Protein AF-A0A7X8KP59-F1 (afdb_monomer_lite)

pLDDT: mean 81.59, std 11.54, range [40.31, 92.62]

Foldseek 3Di:
DCVVCVVPPDDPPPDFWDWDADPVDRVDIDIGGDPVCCVVPDDPQWDFDWDDDPVDIDTAWIFGFADPVRHTDTGGPPDPSCCVSPVVDDPPDD

Sequence (94 aa):
MIAKDYFDLPPRVAQDAWAYSSVRDKTKYNVCFRPDIAHDLLELNGAMICKTNPLKTHVLCVAVGADENNKILFYPNGSEQQKQVFPEIERSVP

Structure (mmCIF, N/CA/C/O backbone):
data_AF-A0A7X8KP59-F1
#
_entry.id   AF-A0A7X8KP59-F1
#
loop_
_atom_site.group_PDB
_atom_site.id
_atom_site.type_symbol
_atom_site.label_atom_id
_atom_site.label_alt_id
_atom_site.label_comp_id
_atom_site.label_asym_id
_atom_site.label_entity_id
_atom_site.label_seq_id
_atom_site.pdbx_PDB_ins_code
_atom_site.Cartn_x
_atom_site.Cartn_y
_atom_site.Cartn_z
_atom_site.occupancy
_atom_site.B_iso_or_equiv
_atom_site.auth_seq_id
_atom_site.auth_comp_id
_atom_site.auth_asym_id
_atom_site.auth_atom_id
_atom_site.pdbx_PDB_model_num
ATOM 1 N N . MET A 1 1 ? 32.356 9.880 -4.928 1.00 47.69 1 MET A N 1
ATOM 2 C CA . MET A 1 1 ? 31.231 9.984 -5.878 1.00 47.69 1 MET A CA 1
ATOM 3 C C . MET A 1 1 ? 30.675 8.576 -6.060 1.00 47.69 1 MET A C 1
ATOM 5 O O . MET A 1 1 ? 31.147 7.850 -6.908 1.00 47.69 1 MET A O 1
ATOM 9 N N . ILE A 1 2 ? 29.842 8.127 -5.118 1.00 51.81 2 ILE A N 1
ATOM 10 C CA . ILE A 1 2 ? 29.199 6.793 -5.137 1.00 51.81 2 ILE A CA 1
ATOM 11 C C . ILE A 1 2 ? 27.710 6.992 -4.854 1.00 51.81 2 ILE A C 1
ATOM 13 O O . ILE A 1 2 ? 26.873 6.457 -5.560 1.00 51.81 2 ILE A O 1
ATOM 17 N N . ALA A 1 3 ? 27.378 7.859 -3.888 1.00 54.88 3 ALA A N 1
ATOM 18 C CA . ALA A 1 3 ? 25.994 8.196 -3.567 1.00 54.88 3 ALA A CA 1
ATOM 19 C C . ALA A 1 3 ? 25.222 8.775 -4.766 1.00 54.88 3 ALA A C 1
ATOM 21 O O . ALA A 1 3 ? 24.131 8.309 -5.046 1.00 54.88 3 ALA A O 1
ATOM 22 N N . LYS A 1 4 ? 25.792 9.735 -5.509 1.00 53.56 4 LYS A N 1
ATOM 23 C CA . LYS A 1 4 ? 25.097 10.360 -6.646 1.00 53.56 4 LYS A CA 1
ATOM 24 C C . LYS A 1 4 ? 24.723 9.332 -7.722 1.00 53.56 4 LYS A C 1
ATOM 26 O O . LYS A 1 4 ? 23.555 9.201 -8.054 1.00 53.56 4 LYS A O 1
ATOM 31 N N . ASP A 1 5 ? 25.691 8.537 -8.171 1.00 53.53 5 ASP A N 1
ATOM 32 C CA . ASP A 1 5 ? 25.454 7.553 -9.230 1.00 53.53 5 ASP A CA 1
ATOM 33 C C . ASP A 1 5 ? 24.545 6.407 -8.757 1.00 53.53 5 ASP A C 1
ATOM 35 O O . ASP A 1 5 ? 23.720 5.933 -9.523 1.00 53.53 5 ASP A O 1
ATOM 39 N N . TYR A 1 6 ? 24.599 6.011 -7.480 1.00 59.81 6 TYR A N 1
ATOM 40 C CA . TYR A 1 6 ? 23.692 4.997 -6.922 1.00 59.81 6 TYR A CA 1
ATOM 41 C C . TYR A 1 6 ? 22.219 5.452 -6.898 1.00 59.81 6 TYR A C 1
ATOM 43 O O . TYR A 1 6 ? 21.314 4.628 -7.024 1.00 59.81 6 TYR A O 1
ATOM 51 N N . PHE A 1 7 ? 21.961 6.759 -6.758 1.00 60.81 7 PHE A N 1
ATOM 52 C CA . PHE A 1 7 ? 20.606 7.322 -6.766 1.00 60.81 7 PHE A CA 1
ATOM 53 C C . PHE A 1 7 ? 20.146 7.800 -8.155 1.00 60.81 7 PHE A C 1
ATOM 55 O O . PHE A 1 7 ? 18.946 7.749 -8.416 1.00 60.81 7 PHE A O 1
ATOM 62 N N . ASP A 1 8 ? 21.054 8.164 -9.064 1.00 67.94 8 ASP A N 1
ATOM 63 C CA . ASP A 1 8 ? 20.727 8.747 -10.381 1.00 67.94 8 ASP A CA 1
ATOM 64 C C . ASP A 1 8 ? 20.686 7.727 -11.537 1.00 67.94 8 ASP A C 1
ATOM 66 O O . ASP A 1 8 ? 20.433 8.101 -12.684 1.00 67.94 8 ASP A O 1
ATOM 70 N N . LEU A 1 9 ? 20.926 6.435 -11.272 1.00 74.50 9 LEU A N 1
ATOM 71 C CA . LEU A 1 9 ? 20.790 5.402 -12.303 1.00 74.50 9 LEU A CA 1
ATOM 72 C C . LEU A 1 9 ? 19.377 5.406 -12.917 1.00 74.50 9 LEU A C 1
ATOM 74 O O . LEU A 1 9 ? 18.401 5.569 -12.174 1.00 74.50 9 LEU A O 1
ATOM 78 N N . PRO A 1 10 ? 19.246 5.185 -14.243 1.00 77.00 10 PRO A N 1
ATOM 79 C CA . PRO A 1 10 ? 17.963 5.304 -14.911 1.00 77.00 10 PRO A CA 1
ATOM 80 C C . PRO A 1 10 ? 16.930 4.340 -14.302 1.00 77.00 10 PRO A C 1
ATOM 82 O O . PRO A 1 10 ? 17.183 3.125 -14.229 1.00 77.00 10 PRO A O 1
ATOM 85 N N . PRO A 1 11 ? 15.765 4.861 -13.884 1.00 74.00 11 PRO A N 1
ATOM 86 C CA . PRO A 1 11 ? 14.607 4.050 -13.517 1.00 74.00 11 PRO A CA 1
ATOM 87 C C . PRO A 1 11 ? 14.286 3.037 -14.634 1.00 74.00 11 PRO A C 1
ATOM 89 O O . PRO A 1 11 ? 14.510 3.342 -15.807 1.00 74.00 11 PRO A O 1
ATOM 92 N N . ARG A 1 12 ? 13.783 1.834 -14.311 1.00 77.94 12 ARG A N 1
ATOM 93 C CA . ARG A 1 12 ? 13.409 0.758 -15.267 1.00 77.94 12 ARG A CA 1
ATOM 94 C C . ARG A 1 12 ? 14.553 0.061 -15.998 1.00 77.94 12 ARG A C 1
ATOM 96 O O . ARG A 1 12 ? 14.361 -1.033 -16.516 1.00 77.94 12 ARG A O 1
ATOM 103 N N . VAL A 1 13 ? 15.736 0.671 -16.055 1.00 81.44 13 VAL A N 1
ATOM 104 C CA . VAL A 1 13 ? 16.927 0.069 -16.681 1.00 81.44 13 VAL A CA 1
ATOM 105 C C . VAL A 1 13 ? 17.828 -0.570 -15.633 1.00 81.44 13 VAL A C 1
ATOM 107 O O . VAL A 1 13 ? 18.372 -1.646 -15.862 1.00 81.44 13 VAL A O 1
ATOM 110 N N . ALA A 1 14 ? 17.996 0.093 -14.489 1.00 81.06 14 ALA A N 1
ATOM 111 C CA . ALA A 1 14 ? 18.937 -0.341 -13.464 1.00 81.06 14 ALA A CA 1
ATOM 112 C C . ALA A 1 14 ? 18.275 -0.675 -12.123 1.00 81.06 14 ALA A C 1
ATOM 114 O O . ALA A 1 14 ? 18.704 -1.617 -11.460 1.00 81.06 14 ALA A O 1
ATOM 115 N N . GLN A 1 15 ? 17.265 0.091 -11.694 1.00 81.69 15 GLN A N 1
ATOM 116 C CA . GLN A 1 15 ? 16.636 -0.116 -10.390 1.00 81.69 15 GLN A CA 1
ATOM 117 C C . GLN A 1 15 ? 15.268 0.565 -10.276 1.00 81.69 15 GLN A C 1
ATOM 119 O O . GLN A 1 15 ? 15.176 1.786 -10.414 1.00 81.69 15 GLN A O 1
ATOM 124 N N . ASP A 1 16 ? 14.248 -0.202 -9.886 1.00 83.62 16 ASP A N 1
ATOM 125 C CA . ASP A 1 16 ? 12.870 0.300 -9.771 1.00 83.62 16 ASP A CA 1
ATOM 126 C C . ASP A 1 16 ? 12.490 0.783 -8.366 1.00 83.62 16 ASP A C 1
ATOM 128 O O . ASP A 1 16 ? 11.613 1.634 -8.203 1.00 83.62 16 ASP A O 1
ATOM 132 N N . ALA A 1 17 ? 13.154 0.253 -7.335 1.00 87.00 17 ALA A N 1
ATOM 133 C CA . ALA A 1 17 ? 12.847 0.540 -5.939 1.00 87.00 17 ALA A CA 1
ATOM 134 C C . ALA A 1 17 ? 14.051 0.338 -5.010 1.00 87.00 17 ALA A C 1
ATOM 136 O O . ALA A 1 17 ? 14.994 -0.390 -5.329 1.00 87.00 17 ALA A O 1
ATOM 137 N N . TRP A 1 18 ? 13.988 0.927 -3.817 1.00 87.06 18 TRP A N 1
ATOM 138 C CA . TRP A 1 18 ? 14.894 0.644 -2.702 1.00 87.06 18 TRP A CA 1
ATOM 139 C C . TRP A 1 18 ? 14.190 -0.213 -1.653 1.00 87.06 18 TRP A C 1
ATOM 141 O O . TRP A 1 18 ? 13.140 0.175 -1.145 1.00 87.06 18 TRP A O 1
ATOM 151 N N . ALA A 1 19 ? 14.790 -1.347 -1.292 1.00 88.88 19 ALA A N 1
ATOM 152 C CA . ALA A 1 19 ? 14.347 -2.169 -0.171 1.00 88.88 19 ALA A CA 1
ATOM 153 C C . ALA A 1 19 ? 15.249 -1.936 1.048 1.00 88.88 19 ALA A C 1
ATOM 155 O O . ALA A 1 19 ? 16.474 -1.923 0.932 1.00 88.88 19 ALA A O 1
ATOM 156 N N . TYR A 1 20 ? 14.653 -1.764 2.223 1.00 88.19 20 TYR A N 1
ATOM 157 C CA . TYR A 1 20 ? 15.366 -1.588 3.488 1.00 88.19 20 TYR A CA 1
ATOM 158 C C . TYR A 1 20 ? 14.651 -2.343 4.606 1.00 88.19 20 TYR A C 1
ATOM 160 O O . TYR A 1 20 ? 13.430 -2.482 4.593 1.00 88.19 20 TYR A O 1
ATOM 168 N N . SER A 1 21 ? 15.402 -2.882 5.568 1.00 90.75 21 SER A N 1
ATOM 169 C CA . SER A 1 21 ? 14.824 -3.678 6.657 1.00 90.75 21 SER A CA 1
ATOM 170 C C . SER A 1 21 ? 13.801 -2.867 7.448 1.00 90.75 21 SER A C 1
ATOM 172 O O . SER A 1 21 ? 14.055 -1.718 7.821 1.00 90.75 21 SER A O 1
ATOM 174 N N . SER A 1 22 ? 12.650 -3.470 7.739 1.00 90.56 22 SER A N 1
ATOM 175 C CA . SER A 1 22 ? 11.619 -2.802 8.523 1.00 90.56 22 SER A CA 1
ATOM 176 C C . SER A 1 22 ? 12.087 -2.596 9.966 1.00 90.56 22 SER A C 1
ATOM 178 O O . SER A 1 22 ? 12.717 -3.450 10.597 1.00 90.56 22 SER A O 1
ATOM 180 N N . VAL A 1 23 ? 11.789 -1.412 10.504 1.00 89.06 23 VAL A N 1
ATOM 181 C CA . VAL A 1 23 ? 12.073 -1.074 11.906 1.00 89.06 23 VAL A CA 1
ATOM 182 C C . VAL A 1 23 ? 11.084 -1.774 12.839 1.00 89.06 23 VAL A C 1
ATOM 184 O O . VAL A 1 23 ? 11.464 -2.164 13.939 1.00 89.06 23 VAL A O 1
ATOM 187 N N . ARG A 1 24 ? 9.838 -1.968 12.385 1.00 85.50 24 ARG A N 1
ATOM 188 C CA . ARG A 1 24 ? 8.754 -2.577 13.168 1.00 85.50 24 ARG A CA 1
ATOM 189 C C . ARG A 1 24 ? 8.878 -4.099 13.253 1.00 85.50 24 ARG A C 1
ATOM 191 O O . ARG A 1 24 ? 8.564 -4.664 14.292 1.00 85.50 24 ARG A O 1
ATOM 198 N N . ASP A 1 25 ? 9.311 -4.746 12.174 1.00 87.25 25 ASP A N 1
ATOM 199 C CA . ASP A 1 25 ? 9.418 -6.204 12.079 1.00 87.25 25 ASP A CA 1
ATOM 200 C C . ASP A 1 25 ? 10.693 -6.586 11.321 1.00 87.25 25 ASP A C 1
ATOM 202 O O . ASP A 1 25 ? 10.817 -6.336 10.125 1.00 87.25 25 ASP A O 1
ATOM 206 N N . LYS A 1 26 ? 11.653 -7.204 12.016 1.00 89.69 26 LYS A N 1
ATOM 207 C CA . LYS A 1 26 ? 12.971 -7.533 11.449 1.00 89.69 26 LYS A CA 1
ATOM 208 C C . LYS A 1 26 ? 12.933 -8.633 10.389 1.00 89.69 26 LYS A C 1
ATOM 210 O O . LYS A 1 26 ? 13.918 -8.795 9.676 1.00 89.69 26 LYS A O 1
ATOM 215 N N . THR A 1 27 ? 11.823 -9.358 10.268 1.00 92.62 27 THR A N 1
ATOM 216 C CA . THR A 1 27 ? 11.626 -10.367 9.217 1.00 92.62 27 THR A CA 1
ATOM 217 C C . THR A 1 27 ? 11.120 -9.762 7.905 1.00 92.62 27 THR A C 1
ATOM 219 O O . THR A 1 27 ? 11.069 -10.452 6.889 1.00 92.62 27 THR A O 1
ATOM 222 N N . LYS A 1 28 ? 10.759 -8.471 7.907 1.00 90.19 28 LYS A N 1
ATOM 223 C CA . LYS A 1 28 ? 10.151 -7.771 6.770 1.00 90.19 28 LYS A CA 1
ATOM 224 C C . LYS A 1 28 ? 11.053 -6.669 6.225 1.00 90.19 28 LYS A C 1
ATOM 226 O O . LYS A 1 28 ? 11.911 -6.122 6.921 1.00 90.19 28 LYS A O 1
ATOM 231 N N . TYR A 1 29 ? 10.788 -6.286 4.981 1.00 90.94 29 TYR A N 1
ATOM 232 C CA . TYR A 1 29 ? 11.426 -5.161 4.306 1.00 90.94 29 TYR A CA 1
ATOM 233 C C . TYR A 1 29 ? 10.373 -4.129 3.909 1.00 90.94 29 TYR A C 1
ATOM 235 O O . TYR A 1 29 ? 9.279 -4.483 3.475 1.00 90.94 29 TYR A O 1
ATOM 243 N N . ASN A 1 30 ? 10.716 -2.856 4.054 1.00 89.00 30 ASN A N 1
ATOM 244 C CA . ASN A 1 30 ? 9.982 -1.758 3.448 1.00 89.00 30 ASN A CA 1
ATOM 245 C C . ASN A 1 30 ? 10.559 -1.516 2.053 1.00 89.00 30 ASN A C 1
ATOM 247 O O . ASN A 1 30 ? 11.779 -1.533 1.877 1.00 89.00 30 ASN A O 1
ATOM 251 N N . VAL A 1 31 ? 9.688 -1.271 1.078 1.00 88.75 31 VAL A N 1
ATOM 252 C CA . VAL A 1 31 ? 10.076 -1.006 -0.310 1.00 88.75 31 VAL A CA 1
ATOM 253 C C . VAL A 1 31 ? 9.595 0.387 -0.695 1.00 88.75 31 VAL A C 1
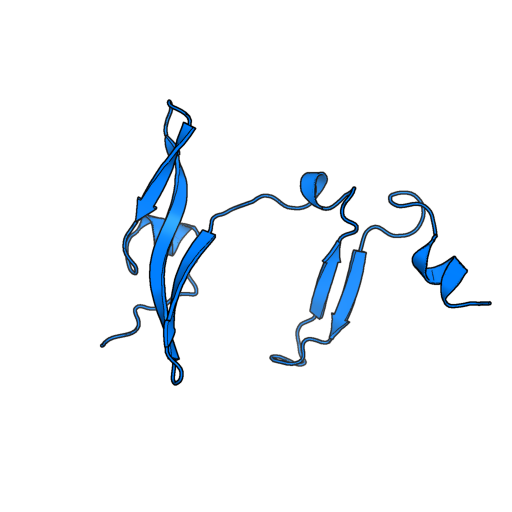ATOM 255 O O . VAL A 1 31 ? 8.435 0.727 -0.478 1.00 88.75 31 VAL A O 1
ATOM 258 N N . CYS A 1 32 ? 10.493 1.203 -1.239 1.00 87.62 32 CYS A N 1
ATOM 259 C CA . CYS A 1 32 ? 10.201 2.535 -1.757 1.00 87.62 32 CYS A CA 1
ATOM 260 C C . CYS A 1 32 ? 10.451 2.544 -3.266 1.00 87.62 32 CYS A C 1
ATOM 262 O O . CYS A 1 32 ? 11.603 2.466 -3.695 1.00 87.62 32 CYS A O 1
ATOM 264 N N . PHE A 1 33 ? 9.381 2.597 -4.057 1.00 86.56 33 PHE A N 1
ATOM 265 C CA . PHE A 1 33 ? 9.461 2.672 -5.516 1.00 86.56 33 PHE A CA 1
ATOM 266 C C . PHE A 1 33 ? 9.857 4.073 -5.977 1.00 86.56 33 PHE A C 1
ATOM 268 O O . PHE A 1 33 ? 9.519 5.068 -5.330 1.00 86.56 33 PHE A O 1
ATOM 275 N N . ARG A 1 34 ? 10.547 4.162 -7.118 1.00 84.69 34 ARG A N 1
ATOM 276 C CA . ARG A 1 34 ? 10.797 5.456 -7.759 1.00 84.69 34 ARG A CA 1
ATOM 277 C C . ARG A 1 34 ? 9.466 6.076 -8.228 1.00 84.69 34 ARG A C 1
ATOM 279 O O . ARG A 1 34 ? 8.612 5.330 -8.711 1.00 84.69 34 ARG A O 1
ATOM 286 N N . PRO A 1 35 ? 9.256 7.401 -8.093 1.00 81.44 35 PRO A N 1
ATOM 287 C CA . PRO A 1 35 ? 7.950 8.034 -8.334 1.00 81.44 35 PRO A CA 1
ATOM 288 C C . PRO A 1 35 ? 7.361 7.758 -9.721 1.00 81.44 35 PRO A C 1
ATOM 290 O O . PRO A 1 35 ? 6.169 7.521 -9.874 1.00 81.44 35 PRO A O 1
ATOM 293 N N . ASP A 1 36 ? 8.226 7.747 -10.723 1.00 82.75 36 ASP A N 1
ATOM 294 C CA . ASP A 1 36 ? 7.939 7.521 -12.133 1.00 82.75 36 ASP A CA 1
ATOM 295 C C . ASP A 1 36 ? 7.588 6.065 -12.472 1.00 82.75 36 ASP A C 1
ATOM 297 O O . ASP A 1 36 ? 7.115 5.799 -13.573 1.00 82.75 36 ASP A O 1
ATOM 301 N N . ILE A 1 37 ? 7.782 5.128 -11.539 1.00 84.81 37 ILE A N 1
ATOM 302 C CA . ILE A 1 37 ? 7.425 3.706 -11.674 1.00 84.81 37 ILE A CA 1
ATOM 303 C C . ILE A 1 37 ? 6.322 3.313 -10.685 1.00 84.81 37 ILE A C 1
ATOM 305 O O . ILE A 1 37 ? 5.566 2.379 -10.936 1.00 84.81 37 ILE A O 1
ATOM 309 N N . ALA A 1 38 ? 6.196 4.034 -9.570 1.00 84.31 38 ALA A N 1
ATOM 310 C CA . ALA A 1 38 ? 5.246 3.721 -8.510 1.00 84.31 38 ALA A CA 1
ATOM 311 C C . ALA A 1 38 ? 3.813 3.552 -9.037 1.00 84.31 38 ALA A C 1
ATOM 313 O O . ALA A 1 38 ? 3.148 2.603 -8.649 1.00 84.31 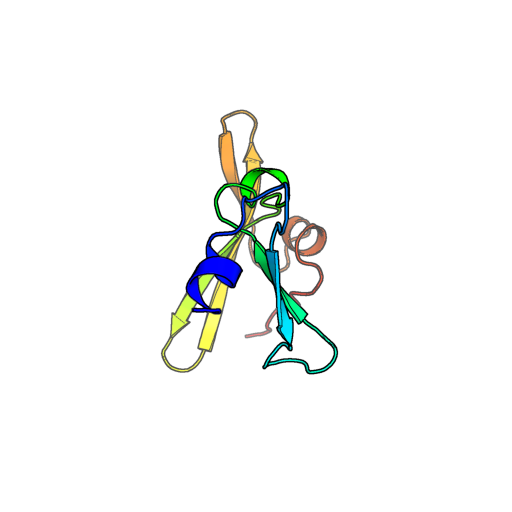38 ALA A O 1
ATOM 314 N N . HIS A 1 39 ? 3.368 4.410 -9.959 1.00 81.81 39 HIS A N 1
ATOM 315 C CA . HIS A 1 39 ? 2.024 4.329 -10.544 1.00 81.81 39 HIS A CA 1
ATOM 316 C C . HIS A 1 39 ? 1.802 3.132 -11.480 1.00 81.81 39 HIS A C 1
ATOM 318 O O . HIS A 1 39 ? 0.656 2.751 -11.692 1.00 81.81 39 HIS A O 1
ATOM 324 N N . ASP A 1 40 ? 2.869 2.533 -12.010 1.00 85.31 40 ASP A N 1
ATOM 325 C CA . ASP A 1 40 ? 2.779 1.358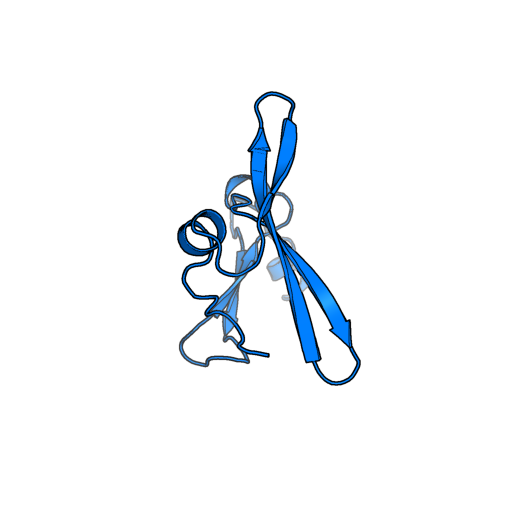 -12.882 1.00 85.31 40 ASP A CA 1
ATOM 326 C C . ASP A 1 40 ? 2.830 0.047 -12.091 1.00 85.31 40 ASP A C 1
ATOM 328 O O . ASP A 1 40 ? 2.309 -0.970 -12.540 1.00 85.31 40 ASP A O 1
ATOM 332 N N . LEU A 1 41 ? 3.504 0.053 -10.936 1.00 82.31 41 LEU A N 1
ATOM 333 C CA . LEU A 1 41 ? 3.740 -1.148 -10.127 1.00 82.31 41 LEU A CA 1
ATOM 334 C C . LEU A 1 41 ? 2.850 -1.240 -8.888 1.00 82.31 41 LEU A C 1
ATOM 336 O O . LEU A 1 41 ? 2.714 -2.325 -8.323 1.00 82.31 41 LEU A O 1
ATOM 340 N N . LEU A 1 42 ? 2.279 -0.124 -8.437 1.00 82.94 42 LEU A N 1
ATOM 341 C CA . LEU A 1 42 ? 1.396 -0.080 -7.280 1.00 82.94 42 LEU A CA 1
ATOM 342 C C . LEU A 1 42 ? -0.023 0.256 -7.710 1.00 82.94 42 LEU A C 1
ATOM 344 O O . LEU A 1 42 ? -0.283 1.286 -8.328 1.00 82.94 42 LEU A O 1
ATOM 348 N N . GLU A 1 43 ? -0.949 -0.589 -7.279 1.00 81.12 43 GLU A N 1
ATOM 349 C CA . GLU A 1 43 ? -2.375 -0.324 -7.359 1.00 81.12 43 GLU A CA 1
ATOM 350 C C . GLU A 1 43 ? -2.873 0.211 -6.011 1.00 81.12 43 GLU A C 1
ATOM 352 O O . GLU A 1 43 ? -2.531 -0.302 -4.939 1.00 81.12 43 GLU A O 1
ATOM 357 N N . LEU A 1 44 ? -3.675 1.279 -6.047 1.00 79.06 44 LEU A N 1
ATOM 358 C CA . LEU A 1 44 ? -4.321 1.797 -4.846 1.00 79.06 44 LEU A CA 1
ATOM 359 C C . LEU A 1 44 ? -5.510 0.900 -4.484 1.00 79.06 44 LEU A C 1
ATOM 361 O O . LEU A 1 44 ? -6.635 1.150 -4.905 1.00 79.06 44 LEU A O 1
ATOM 365 N N . ASN A 1 45 ? -5.266 -0.108 -3.647 1.00 82.12 45 ASN A N 1
ATOM 366 C CA . ASN A 1 45 ? -6.320 -1.024 -3.193 1.00 82.12 45 ASN A CA 1
ATOM 367 C C . ASN A 1 45 ? -7.351 -0.352 -2.266 1.00 82.12 45 ASN A C 1
ATOM 369 O O . ASN A 1 45 ? -8.502 -0.779 -2.191 1.00 82.12 45 ASN A O 1
ATOM 373 N N . GLY A 1 46 ? -6.960 0.708 -1.554 1.00 86.75 46 GLY A N 1
ATOM 374 C CA . GLY A 1 46 ? -7.852 1.482 -0.693 1.00 86.75 46 GLY A CA 1
ATOM 375 C C . GLY A 1 46 ? -7.104 2.468 0.199 1.00 86.75 46 GLY A C 1
ATOM 376 O O . GLY A 1 46 ? -5.874 2.487 0.240 1.00 86.75 46 GLY A O 1
ATOM 377 N N . ALA A 1 47 ? -7.849 3.281 0.945 1.00 88.44 47 ALA A N 1
ATOM 378 C CA . ALA A 1 47 ? -7.292 4.228 1.908 1.00 88.44 47 ALA A CA 1
ATOM 379 C C . ALA A 1 47 ? -8.010 4.151 3.260 1.00 88.44 47 ALA A C 1
ATOM 381 O O . ALA A 1 47 ? -9.198 3.850 3.336 1.00 88.44 47 ALA A O 1
ATOM 382 N N . MET A 1 48 ? -7.299 4.469 4.339 1.00 88.19 48 MET A N 1
ATOM 383 C CA . MET A 1 48 ? -7.881 4.617 5.673 1.00 88.19 48 MET A CA 1
ATOM 384 C C . MET A 1 48 ? -7.971 6.091 6.037 1.00 88.19 48 MET A C 1
ATOM 386 O O . MET A 1 48 ? -6.980 6.818 5.964 1.00 88.19 48 MET A O 1
ATOM 390 N N . ILE A 1 49 ? -9.145 6.522 6.488 1.00 88.62 49 ILE A N 1
ATOM 391 C CA . ILE A 1 49 ? -9.321 7.848 7.070 1.00 88.62 49 ILE A CA 1
ATOM 392 C C . ILE A 1 49 ? -9.185 7.712 8.575 1.00 88.62 49 ILE A C 1
ATOM 394 O O . ILE A 1 49 ? -9.981 7.04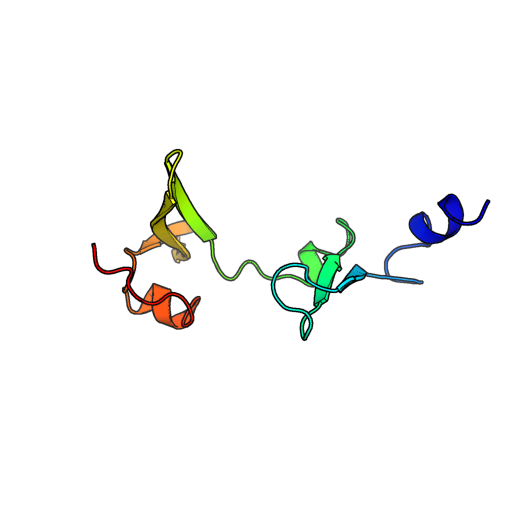1 9.233 1.00 88.62 49 ILE A O 1
ATOM 398 N N . CYS A 1 50 ? -8.176 8.378 9.123 1.00 87.88 50 CYS A N 1
ATOM 399 C CA . CYS A 1 50 ? -7.823 8.282 10.528 1.00 87.88 50 CYS A CA 1
ATOM 400 C C . CYS A 1 50 ? -7.928 9.639 11.221 1.00 87.88 50 CYS A C 1
ATOM 402 O O . CYS A 1 50 ? -7.564 10.672 10.661 1.00 87.88 50 CYS A O 1
ATOM 404 N N . LYS A 1 51 ? -8.359 9.624 12.483 1.00 87.44 51 LYS A N 1
ATOM 405 C CA . LYS A 1 51 ? -8.239 10.752 13.403 1.00 87.44 51 LYS A CA 1
ATOM 406 C C . LYS A 1 51 ? -7.118 10.474 14.391 1.00 87.44 51 LYS A C 1
ATOM 408 O O . LYS A 1 51 ? -7.170 9.503 15.148 1.00 87.44 51 LYS A O 1
ATOM 413 N N . THR A 1 52 ? -6.118 11.343 14.399 1.00 86.38 52 THR A N 1
ATOM 414 C CA . THR A 1 52 ? -5.000 11.253 15.340 1.00 86.38 52 THR A CA 1
ATOM 415 C C . THR A 1 52 ? -5.297 12.082 16.582 1.00 86.38 52 THR A C 1
ATOM 417 O O . THR A 1 52 ? -5.562 13.277 16.484 1.00 86.38 52 THR A O 1
ATOM 420 N N . ASN A 1 53 ? -5.219 11.446 17.749 1.00 86.75 53 ASN A N 1
ATOM 421 C CA . ASN A 1 53 ? -5.131 12.111 19.046 1.00 86.75 53 ASN A CA 1
ATOM 422 C C . ASN A 1 53 ? -3.707 11.916 19.604 1.00 86.75 53 ASN A C 1
ATOM 424 O O . ASN A 1 53 ? -3.043 10.955 19.212 1.00 86.75 53 ASN A O 1
ATOM 428 N N . PRO A 1 54 ? -3.246 12.742 20.565 1.00 84.19 54 PRO A N 1
ATOM 429 C CA . PRO A 1 54 ? -1.885 12.655 21.116 1.00 84.19 54 PRO A CA 1
ATOM 430 C C . PRO A 1 54 ? -1.488 11.273 21.655 1.00 84.19 54 PRO A C 1
ATOM 432 O O . PRO A 1 54 ? -0.309 10.950 21.717 1.00 84.19 54 PRO A O 1
ATOM 435 N N . LEU A 1 55 ? -2.470 10.460 22.053 1.00 79.25 55 LEU A N 1
ATOM 436 C CA . LEU A 1 55 ? -2.252 9.138 22.639 1.00 79.25 55 LEU A CA 1
ATOM 437 C C . LEU A 1 55 ? -2.461 7.988 21.644 1.00 79.25 55 LEU A C 1
ATOM 439 O O . LEU A 1 55 ? -1.857 6.933 21.818 1.00 79.25 55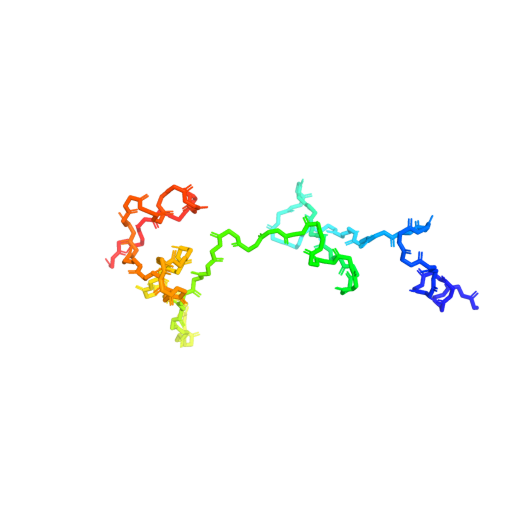 LEU A O 1
ATOM 443 N N . LYS A 1 56 ? -3.344 8.150 20.647 1.00 79.50 56 LYS A N 1
ATOM 444 C CA . LYS A 1 56 ? -3.775 7.068 19.745 1.00 79.50 56 LYS A CA 1
ATOM 445 C C . LYS A 1 56 ? -4.340 7.598 18.427 1.00 79.50 56 LYS A C 1
ATOM 447 O O . LYS A 1 56 ? -5.068 8.593 18.401 1.00 79.50 56 LYS A O 1
ATOM 452 N N . THR A 1 57 ? -4.098 6.848 17.358 1.00 81.50 57 THR A N 1
ATOM 453 C CA . THR A 1 57 ? -4.751 7.019 16.056 1.00 81.50 57 THR A CA 1
ATOM 454 C C . THR A 1 57 ? -5.971 6.108 15.969 1.00 81.50 57 THR A C 1
ATOM 456 O O . THR A 1 57 ? -5.862 4.909 16.209 1.00 81.50 57 THR A O 1
ATOM 459 N N . HIS A 1 58 ? -7.125 6.676 15.627 1.00 82.38 58 HIS A N 1
ATOM 460 C CA . HIS A 1 58 ? -8.377 5.943 15.444 1.00 82.38 58 HIS A CA 1
ATOM 461 C C . HIS A 1 58 ? -8.769 5.946 13.970 1.00 82.38 58 HIS A C 1
ATOM 463 O O . HIS A 1 58 ? -8.839 7.011 13.356 1.00 82.38 58 HIS A O 1
ATOM 469 N N . VAL A 1 59 ? -9.051 4.770 13.411 1.00 82.81 59 VAL A N 1
ATOM 470 C CA . VAL A 1 59 ? -9.587 4.639 12.049 1.00 82.81 59 VAL A CA 1
ATOM 471 C C . VAL A 1 59 ? -11.075 4.982 12.083 1.00 82.81 59 VAL A C 1
ATOM 473 O O . VAL A 1 59 ? -11.840 4.344 12.804 1.00 82.81 59 VAL A O 1
ATOM 476 N N . LEU A 1 60 ? -11.483 5.998 11.326 1.00 85.69 60 LEU A N 1
ATOM 477 C CA . LEU A 1 60 ? -12.878 6.426 11.209 1.00 85.69 60 LEU A CA 1
ATOM 478 C C . LEU A 1 60 ? -13.622 5.579 10.173 1.00 85.69 60 LEU A C 1
ATOM 480 O O . LEU A 1 60 ? -14.689 5.036 10.454 1.00 85.69 60 LEU A O 1
ATOM 484 N N . CYS A 1 61 ? -13.049 5.459 8.977 1.00 87.56 61 CYS A N 1
ATOM 485 C CA . CYS A 1 61 ? -13.604 4.681 7.876 1.00 87.56 61 CYS A CA 1
ATOM 486 C C . CYS A 1 61 ? -12.508 4.267 6.891 1.00 87.56 61 CYS A C 1
ATOM 488 O O . CYS A 1 61 ? -11.383 4.775 6.931 1.00 87.56 61 CYS A O 1
ATOM 490 N N . VAL A 1 62 ? -12.859 3.346 6.000 1.00 90.12 62 VAL A N 1
ATOM 491 C CA . VAL A 1 62 ? -12.035 2.951 4.859 1.00 90.12 62 VAL A CA 1
ATOM 492 C C . VAL A 1 62 ? -12.683 3.427 3.566 1.00 90.12 62 VAL A C 1
ATOM 494 O O . VAL A 1 62 ? -13.903 3.392 3.428 1.00 90.12 62 VAL A O 1
ATOM 497 N N . ALA A 1 63 ? -11.866 3.881 2.629 1.00 91.19 63 ALA A N 1
ATOM 498 C CA . ALA A 1 63 ? -12.241 4.159 1.256 1.00 91.19 63 ALA A CA 1
ATOM 499 C C . ALA A 1 63 ? -11.812 2.967 0.398 1.00 91.19 63 ALA A C 1
ATOM 501 O O . ALA A 1 63 ? -10.616 2.687 0.294 1.00 91.19 63 ALA A O 1
ATOM 502 N N . VAL A 1 64 ? -12.781 2.260 -0.175 1.00 88.00 64 VAL A N 1
ATOM 503 C CA . VAL A 1 64 ? -12.554 1.053 -0.976 1.00 88.00 64 VAL A CA 1
ATOM 504 C C . VAL A 1 64 ? -13.200 1.268 -2.338 1.00 88.00 64 VAL A C 1
ATOM 506 O O . VAL A 1 64 ? -14.410 1.122 -2.488 1.00 88.00 64 VAL A O 1
ATOM 509 N N . GLY A 1 65 ? -12.384 1.655 -3.319 1.00 85.00 65 GLY A N 1
ATOM 510 C CA . GLY A 1 65 ? -12.825 1.890 -4.693 1.00 85.00 65 GLY A CA 1
ATOM 511 C C . GLY A 1 65 ? -13.730 3.114 -4.890 1.00 85.00 65 GLY A C 1
ATOM 512 O O . GLY A 1 65 ? -13.849 3.998 -4.033 1.00 85.00 65 GLY A O 1
ATOM 513 N N . ALA A 1 66 ? -14.354 3.159 -6.066 1.00 84.88 66 ALA A N 1
ATOM 514 C CA . ALA A 1 66 ? -15.289 4.191 -6.492 1.00 84.88 66 ALA A CA 1
ATOM 515 C C . ALA A 1 66 ? -16.516 3.558 -7.167 1.00 84.88 66 ALA A C 1
ATOM 517 O O . ALA A 1 66 ? -16.436 2.441 -7.679 1.00 84.88 66 ALA A O 1
ATOM 518 N N . ASP A 1 67 ? -17.648 4.260 -7.149 1.00 87.25 67 ASP A N 1
ATOM 519 C CA . ASP A 1 67 ? -18.844 3.865 -7.894 1.00 87.25 67 ASP A CA 1
ATOM 520 C C . ASP A 1 67 ? -18.739 4.194 -9.396 1.00 87.25 67 ASP A C 1
ATOM 522 O O . ASP A 1 67 ? -17.753 4.759 -9.874 1.00 87.25 67 ASP A O 1
ATOM 526 N N . GLU A 1 68 ? -19.796 3.872 -10.143 1.00 90.69 68 GLU A N 1
ATOM 527 C CA . GLU A 1 68 ? -19.918 4.138 -11.585 1.00 90.69 68 GLU A CA 1
ATOM 528 C C . GLU A 1 68 ? -19.789 5.630 -11.955 1.00 90.69 68 GLU A C 1
ATOM 530 O O . GLU A 1 68 ? -19.495 5.963 -13.100 1.00 90.69 68 GLU A O 1
ATOM 535 N N . ASN A 1 69 ? -19.971 6.538 -10.991 1.00 91.75 69 ASN A N 1
ATOM 536 C CA . ASN A 1 69 ? -19.852 7.983 -11.168 1.00 91.75 69 ASN A CA 1
ATOM 537 C C . ASN A 1 69 ? -18.502 8.529 -10.666 1.00 91.75 69 ASN A C 1
ATOM 539 O O . ASN A 1 69 ? -18.371 9.737 -10.455 1.00 91.75 69 ASN A O 1
ATOM 543 N N . ASN A 1 70 ? -17.501 7.665 -10.455 1.00 85.56 70 ASN A N 1
ATOM 544 C CA . ASN A 1 70 ? -16.200 7.999 -9.862 1.00 85.56 70 ASN A CA 1
ATOM 545 C C . ASN A 1 70 ? -16.288 8.593 -8.445 1.00 85.56 70 ASN A C 1
ATOM 547 O O . ASN A 1 70 ? -15.386 9.310 -8.000 1.00 85.56 70 ASN A O 1
ATOM 551 N N . LYS A 1 71 ? -17.356 8.302 -7.696 1.00 89.31 71 LYS A N 1
ATOM 552 C CA . LYS A 1 71 ? -17.478 8.733 -6.306 1.00 89.31 71 LYS A CA 1
ATOM 553 C C . LYS A 1 71 ? -16.854 7.693 -5.385 1.00 89.31 71 LYS A C 1
ATOM 555 O O . LYS A 1 71 ? -17.227 6.525 -5.410 1.00 89.31 71 LYS A O 1
ATOM 560 N N . ILE A 1 72 ? -15.928 8.136 -4.536 1.00 89.06 72 ILE A N 1
ATOM 561 C CA . ILE A 1 72 ? -15.256 7.268 -3.563 1.00 89.06 72 ILE A CA 1
ATOM 562 C C . ILE A 1 72 ? -16.273 6.652 -2.597 1.00 89.06 72 ILE A C 1
ATOM 564 O O . ILE A 1 72 ? -17.104 7.358 -2.014 1.00 89.06 72 ILE A O 1
ATOM 568 N N . LEU A 1 73 ? -16.178 5.335 -2.414 1.00 90.75 73 LEU A N 1
ATOM 569 C CA . LEU A 1 73 ? -17.045 4.568 -1.528 1.00 90.75 73 LEU A CA 1
ATOM 570 C C . LEU A 1 73 ? -16.402 4.433 -0.149 1.00 90.75 73 LEU A C 1
ATOM 572 O O . LEU A 1 73 ? -15.306 3.889 -0.006 1.00 90.75 73 LEU A O 1
ATOM 576 N N . PHE A 1 74 ? -17.098 4.928 0.874 1.00 92.50 74 PHE A N 1
ATOM 577 C CA . PHE A 1 74 ? -16.632 4.899 2.257 1.00 92.50 74 PHE A CA 1
ATOM 578 C C . PHE A 1 74 ? -17.402 3.866 3.070 1.00 92.50 74 PHE A C 1
ATOM 580 O O . PHE A 1 74 ? -18.633 3.883 3.100 1.00 92.50 74 PHE A O 1
ATOM 587 N N . TYR A 1 75 ? -16.672 3.027 3.797 1.00 91.19 75 TYR A N 1
ATOM 588 C CA . TYR A 1 75 ? -17.235 1.985 4.642 1.00 91.19 75 TYR A CA 1
ATOM 589 C C . TYR A 1 75 ? -16.741 2.112 6.087 1.00 91.19 75 TYR A C 1
ATOM 591 O O . TYR A 1 75 ? -15.582 2.469 6.324 1.00 91.19 75 TYR A O 1
ATOM 599 N N . PRO A 1 76 ? -17.595 1.826 7.083 1.00 88.75 76 PRO A N 1
ATOM 600 C CA . PRO A 1 76 ? -17.185 1.841 8.479 1.00 88.75 76 PRO A CA 1
ATOM 601 C C . PRO A 1 76 ? -16.191 0.711 8.779 1.00 88.75 76 PRO A C 1
ATOM 603 O O . PRO A 1 76 ? -16.150 -0.315 8.091 1.00 88.75 76 PRO A O 1
ATOM 606 N N . ASN A 1 77 ? -15.414 0.882 9.849 1.00 86.06 77 ASN A N 1
ATOM 607 C CA . ASN A 1 77 ? -14.508 -0.154 10.338 1.00 86.06 77 ASN A CA 1
ATOM 608 C C . ASN A 1 77 ? -15.286 -1.425 10.752 1.00 86.06 77 ASN A C 1
ATOM 610 O O . ASN A 1 77 ? -16.306 -1.343 11.445 1.00 86.06 77 ASN A O 1
ATOM 614 N N . GLY A 1 78 ? -14.811 -2.598 10.332 1.00 83.56 78 GLY A N 1
ATOM 615 C CA . GLY A 1 78 ? -15.463 -3.892 10.537 1.00 83.56 78 GLY A CA 1
ATOM 616 C C . GLY A 1 78 ? -16.519 -4.267 9.491 1.00 83.56 78 GLY A C 1
ATOM 617 O O . GLY A 1 78 ? -17.160 -5.307 9.646 1.00 83.56 78 GLY A O 1
ATOM 618 N N . SER A 1 79 ? -16.723 -3.444 8.457 1.00 89.50 79 SER A N 1
ATOM 619 C CA . SER A 1 79 ? -17.561 -3.790 7.299 1.00 89.50 79 SER A CA 1
ATOM 620 C C . SER A 1 79 ? -16.960 -4.937 6.480 1.00 89.50 79 SER A C 1
ATOM 622 O O . SER A 1 79 ? -15.752 -5.166 6.502 1.00 89.50 79 SER A O 1
ATOM 624 N N . GLU A 1 80 ? -17.792 -5.648 5.718 1.00 90.00 80 GLU A N 1
ATOM 625 C CA . GLU A 1 80 ? -17.312 -6.727 4.842 1.00 90.00 80 GLU A CA 1
ATOM 626 C C . GLU A 1 80 ? -16.350 -6.202 3.767 1.00 90.00 80 GLU A C 1
ATOM 628 O O . GLU A 1 80 ? -15.337 -6.834 3.485 1.00 90.00 80 GLU A O 1
ATOM 633 N N . GLN A 1 81 ? -16.594 -4.999 3.241 1.00 89.69 81 GLN A N 1
ATOM 634 C CA . GLN A 1 81 ? -15.717 -4.345 2.267 1.00 89.69 81 GLN A CA 1
ATOM 635 C C . GLN A 1 81 ? -14.347 -4.017 2.864 1.00 89.69 81 GLN A C 1
ATOM 637 O O . GLN A 1 81 ? -13.322 -4.223 2.218 1.00 89.69 81 GLN A O 1
ATOM 642 N N . GLN A 1 82 ? -14.308 -3.564 4.122 1.00 88.31 82 GLN A N 1
ATOM 643 C CA . GLN A 1 82 ? -13.043 -3.375 4.825 1.00 88.31 82 GLN A CA 1
ATOM 644 C C . GLN A 1 82 ? -12.291 -4.696 4.983 1.00 88.31 82 GLN A C 1
ATOM 646 O O . GLN A 1 82 ? -11.093 -4.721 4.735 1.00 88.31 82 GLN A O 1
ATOM 651 N N . LYS A 1 83 ? -12.965 -5.783 5.374 1.00 88.81 83 LYS A N 1
ATOM 652 C CA . LYS A 1 83 ? -12.315 -7.091 5.573 1.00 88.81 83 LYS A CA 1
ATOM 653 C C . LYS A 1 83 ? -11.783 -7.693 4.277 1.00 88.81 83 LYS A C 1
ATOM 655 O O . LYS A 1 83 ? -10.797 -8.415 4.312 1.00 88.81 83 LYS A O 1
ATOM 660 N N . GLN A 1 84 ? -12.429 -7.409 3.148 1.00 87.69 84 GLN A N 1
ATOM 661 C CA . GLN A 1 84 ? -11.959 -7.858 1.838 1.00 87.69 84 GLN A CA 1
ATOM 662 C C . GLN A 1 84 ? -10.643 -7.184 1.438 1.00 87.69 84 GLN A C 1
ATOM 664 O O . GLN A 1 84 ? -9.769 -7.851 0.895 1.00 87.69 84 GLN A O 1
ATOM 669 N N . VAL A 1 85 ? -10.491 -5.884 1.714 1.00 85.38 85 VAL A N 1
ATOM 670 C CA . VAL A 1 85 ? -9.301 -5.115 1.302 1.00 85.38 85 VAL A CA 1
ATOM 671 C C . VAL A 1 85 ? -8.202 -5.099 2.361 1.00 85.38 85 VAL A C 1
ATOM 673 O O . VAL A 1 85 ? -7.024 -5.153 2.026 1.00 85.38 85 VAL A O 1
ATOM 676 N N . PHE A 1 86 ? -8.584 -5.038 3.632 1.00 84.75 86 PHE A N 1
ATOM 677 C CA . PHE A 1 86 ? -7.687 -4.931 4.781 1.00 84.75 86 PHE A CA 1
ATOM 678 C C . PHE A 1 86 ? -8.060 -5.965 5.858 1.00 84.75 86 PHE A C 1
ATOM 680 O O . PHE A 1 86 ? -8.494 -5.575 6.949 1.00 84.75 86 PHE A O 1
ATOM 687 N N . PRO A 1 87 ? -7.962 -7.279 5.580 1.00 84.69 87 PRO A N 1
ATOM 688 C CA . PRO A 1 87 ? -8.360 -8.338 6.516 1.00 84.69 87 PRO A CA 1
ATOM 689 C C . PRO A 1 87 ? -7.614 -8.291 7.857 1.00 84.69 87 PRO A C 1
ATOM 691 O O . PRO A 1 87 ? -8.131 -8.753 8.869 1.00 84.69 87 PRO A O 1
ATOM 694 N N . GLU A 1 88 ? -6.413 -7.718 7.881 1.00 81.12 88 GLU A N 1
ATOM 695 C CA . GLU A 1 88 ? -5.570 -7.566 9.065 1.00 81.12 88 GLU A CA 1
ATOM 696 C C . GLU A 1 88 ? -6.072 -6.515 10.067 1.00 81.12 88 GLU A C 1
ATOM 698 O O . GLU A 1 88 ? -5.577 -6.452 11.195 1.00 81.12 88 GLU A O 1
ATOM 703 N N . ILE A 1 89 ? -7.027 -5.666 9.675 1.00 76.94 89 ILE A N 1
ATOM 704 C CA . ILE A 1 89 ? -7.629 -4.690 10.582 1.00 76.94 89 ILE A CA 1
ATOM 705 C C . ILE A 1 89 ? -8.743 -5.390 11.354 1.00 76.94 89 ILE A C 1
ATOM 707 O O . ILE A 1 89 ? -9.887 -5.497 10.905 1.00 76.94 89 ILE A O 1
ATOM 711 N N . GLU A 1 90 ? -8.399 -5.849 12.551 1.00 67.75 90 GLU A N 1
ATOM 712 C CA . GLU A 1 90 ? -9.375 -6.322 13.521 1.00 67.75 90 GLU A CA 1
ATOM 713 C C . GLU A 1 90 ? -10.073 -5.131 14.187 1.00 67.75 90 GLU A C 1
ATOM 715 O O . GLU A 1 90 ? -9.472 -4.089 14.467 1.00 67.75 90 GLU A O 1
ATOM 720 N N . ARG A 1 91 ? -11.377 -5.281 14.436 1.00 59.06 91 ARG A N 1
ATOM 721 C CA . ARG A 1 91 ? -12.215 -4.268 15.081 1.00 59.06 91 ARG A CA 1
ATOM 722 C C . ARG A 1 91 ? -11.560 -3.868 16.407 1.00 59.06 91 ARG A C 1
ATOM 724 O O . ARG A 1 91 ? -11.553 -4.656 17.349 1.00 59.06 91 ARG A O 1
ATOM 731 N N . SER A 1 92 ? -11.027 -2.649 16.502 1.00 55.28 92 SER A N 1
ATOM 732 C CA . SER A 1 92 ? -10.600 -2.113 17.793 1.00 55.28 92 SER A CA 1
ATOM 733 C C . SER A 1 92 ? -11.863 -1.909 18.625 1.00 55.28 92 SER A C 1
ATOM 735 O O . SER A 1 92 ? -12.624 -0.971 18.373 1.00 55.28 92 SER A O 1
ATOM 737 N N . VAL A 1 93 ? -12.132 -2.836 19.543 1.00 40.31 93 VAL A N 1
ATOM 738 C CA . VAL A 1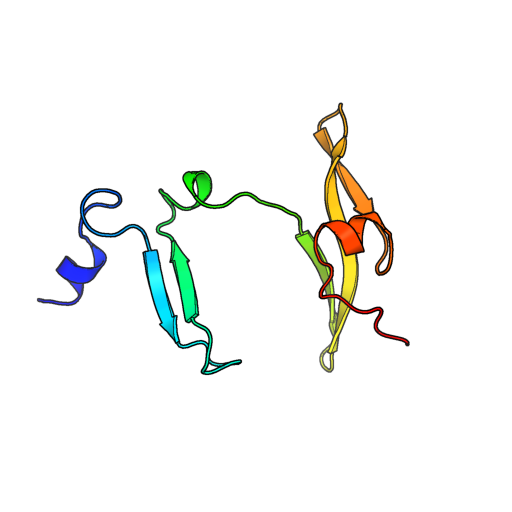 93 ? -13.196 -2.683 20.537 1.00 40.31 93 VAL A CA 1
ATOM 739 C C . VAL A 1 93 ? -12.908 -1.383 21.305 1.00 40.31 93 VAL A C 1
ATOM 741 O O . VAL A 1 93 ? -11.749 -1.180 21.682 1.00 40.31 93 VAL A O 1
ATOM 744 N N . PRO A 1 94 ? -13.890 -0.473 21.447 1.00 47.44 94 PRO A N 1
ATOM 745 C CA . PRO A 1 94 ? -13.726 0.720 22.272 1.00 47.44 94 PRO A CA 1
ATOM 746 C C . PRO A 1 94 ? -13.422 0.369 23.732 1.00 47.44 94 PRO A C 1
ATOM 748 O O . PRO A 1 94 ? -13.943 -0.661 24.217 1.00 47.44 94 PRO A O 1
#

Secondary structure (DSSP, 8-state):
--HHHHHHSPTTTT-SEEEEE-SS-TT-EEEEE-HHHHHHH-----EEEEEE-SS-EEEEEEEEEE-TTSPEEEEETT-HHHHHH-TT------

Radius of gyration: 18.01 Å; chains: 1; bounding box: 51×23×39 Å